Protein 3A02 (pdb70)

Secondary structure (DSSP, 8-state):
---HHHHHHHHHHHHH-SS--HHHHHHHHHHHTS-HHHHHHHHHHHHHHH-

Foldseek 3Di:
DADPVLVVVLVVVCVVDLDDDQVVLCVSCVVRVHDSVVSVVVSVVVVVVVD

Solvent-accessible surface area: 3734 Å² total; per-residue (Å²): 180,84,58,98,123,14,70,94,34,0,70,97,5,11,102,180,61,47,143,7,87,87,81,62,36,91,104,16,10,142,149,5,64,45,85,35,56,68,0,58,74,22,2,78,84,77,39,61,174,185,181

InterPro domains:
  IPR000047 Helix-turn-helix motif [PR00031] (114-123)
  IPR000047 Helix-turn-helix motif [PR00031] (123-139)
  IPR001356 Homeodomain [PF00046] (86-142)
  IPR001356 Homeodomain [PS50071] (83-143)
  IPR001356 Homeodomain [SM00389] (85-147)
  IPR001356 Homeodomain [cd00086] (86-144)
  IPR003654 OAR domain [PF03826] (374-391)
  IPR003654 OAR domain [PS50803] (378-391)
  IPR009057 Homedomain-like superfamily [SSF46689] (80-151)
  IPR017970 Homeobox, conserved site [PS00027] (118-141)
  IPR050649 Paired Homeobox Transcription Factors [PTHR24329] (61-394)

Structure (mmCIF, N/CA/C/O backbone):
data_3A02
#
_entry.id   3A02
#
_cell.length_a   45.810
_cell.length_b   45.810
_cell.length_c   48.980
_cell.angle_alpha   90.00
_cell.angle_beta   90.00
_cell.angle_gamma   120.00
#
_symmetry.space_group_name_H-M   'P 32 2 1'
#
loop_
_entity.id
_entity.type
_entity.pdbx_description
1 polymer 'Homeobox protein aristaless'
2 non-polymer 'CADMIUM ION'
3 non-polymer 'CHLORIDE ION'
4 water water
#
loop_
_atom_site.group_PDB
_atom_site.id
_atom_site.type_symbol
_atom_site.label_atom_id
_atom_site.label_alt_id
_atom_site.label_comp_id
_atom_site.label_asym_id
_atom_site.label_entity_id
_atom_site.label_seq_id
_atom_site.pdbx_PDB_ins_code
_atom_site.Cartn_x
_atom_site.Cartn_y
_atom_site.Cartn_z
_atom_site.occupancy
_atom_site.B_iso_or_equiv
_atom_site.auth_seq_id
_atom_site.auth_comp_id
_atom_site.auth_asym_id
_atom_site.auth_atom_id
_atom_site.pdbx_PDB_model_num
ATOM 1 N N . THR A 1 5 ? 26.314 28.551 4.621 1.00 30.19 91 THR A N 1
ATOM 2 C CA . THR A 1 5 ? 26.028 27.569 3.558 1.00 26.95 91 THR A CA 1
ATOM 3 C C . THR A 1 5 ? 27.339 27.031 3.100 1.00 21.13 91 THR A C 1
ATOM 4 O O . THR A 1 5 ? 28.339 27.788 2.958 1.00 21.88 91 THR A O 1
ATOM 8 N N . PHE A 1 6 ? 27.354 25.746 2.865 1.00 18.16 92 PHE A N 1
ATOM 9 C CA . PHE A 1 6 ? 28.537 25.027 2.356 1.00 14.24 92 PHE A CA 1
ATOM 10 C C . PHE A 1 6 ? 28.944 25.489 1.014 1.00 13.21 92 PHE A C 1
ATOM 11 O O . PHE A 1 6 ? 28.098 25.658 0.163 1.00 17.94 92 PHE A O 1
ATOM 19 N N . THR A 1 7 ? 30.226 25.608 0.801 1.00 11.01 93 THR A N 1
ATOM 20 C CA . THR A 1 7 ? 30.707 25.850 -0.564 1.00 12.07 93 THR A CA 1
ATOM 21 C C . THR A 1 7 ? 30.582 24.572 -1.441 1.00 11.94 93 THR A C 1
ATOM 22 O O . THR A 1 7 ? 30.414 23.445 -0.896 1.00 11.33 93 THR A O 1
ATOM 26 N N . SER A 1 8 ? 30.702 24.674 -2.752 1.00 12.86 94 SER A N 1
ATOM 27 C CA . SER A 1 8 ? 30.647 23.522 -3.596 1.00 13.14 94 SER A CA 1
ATOM 28 C C . SER A 1 8 ? 31.776 22.532 -3.248 1.00 10.91 94 SER A C 1
ATOM 29 O O .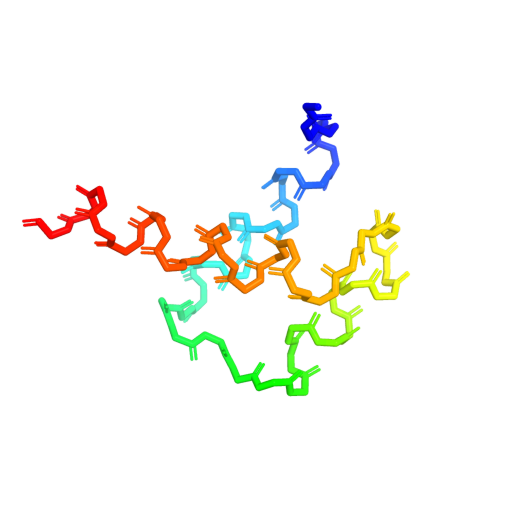 SER A 1 8 ? 31.538 21.350 -3.230 1.00 11.54 94 SER A O 1
ATOM 32 N N . PHE A 1 9 ? 33.009 23.019 -2.996 1.00 10.42 95 PHE A N 1
ATOM 33 C CA . PHE A 1 9 ? 34.088 22.135 -2.726 1.00 9.47 95 PHE A CA 1
ATOM 34 C C . PHE A 1 9 ? 33.840 21.413 -1.377 1.00 8.31 95 PHE A C 1
ATOM 35 O O . PHE A 1 9 ? 34.296 20.292 -1.219 1.00 8.90 95 PHE A O 1
ATOM 43 N N . GLN A 1 10 ? 33.216 22.100 -0.404 1.00 5.71 96 GLN A N 1
ATOM 44 C CA . GLN A 1 10 ? 32.915 21.458 0.867 1.00 6.04 96 GLN A CA 1
ATOM 45 C C . GLN A 1 10 ? 31.851 20.344 0.660 1.00 5.53 96 GLN A C 1
ATOM 46 O O . GLN A 1 10 ? 32.026 19.219 1.097 1.00 6.13 96 GLN A O 1
ATOM 52 N N . LEU A 1 11 ? 30.758 20.666 -0.057 1.00 6.08 97 LEU A N 1
ATOM 53 C CA . LEU A 1 11 ? 29.724 19.676 -0.287 1.00 6.42 97 LEU A CA 1
ATOM 54 C C . LEU A 1 11 ? 30.279 18.506 -1.077 1.00 6.21 97 LEU A C 1
ATOM 55 O O . LEU A 1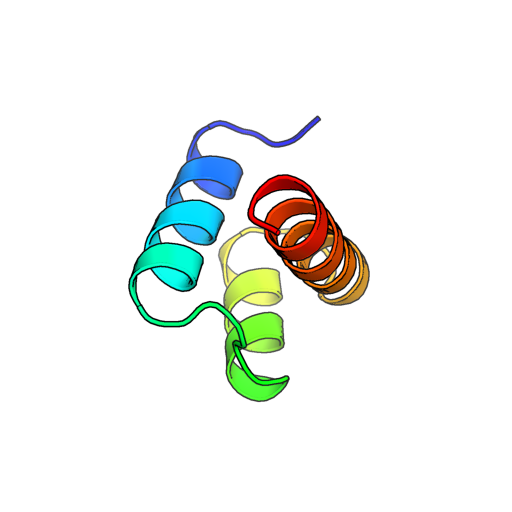 11 ? 29.952 17.331 -0.820 1.00 6.51 97 LEU A O 1
ATOM 60 N N . GLU A 1 12 ? 31.134 18.784 -2.084 1.00 6.50 98 GLU A N 1
ATOM 61 C CA . GLU A 1 12 ? 31.746 17.693 -2.842 1.00 7.16 98 GLU A CA 1
ATOM 62 C C . GLU A 1 12 ? 32.541 16.763 -1.986 1.00 6.08 98 GLU A C 1
ATOM 63 O O . GLU A 1 12 ? 32.412 15.537 -2.078 1.00 7.11 98 GLU A O 1
ATOM 69 N N . GLU A 1 13 ? 33.389 17.310 -1.107 1.00 6.48 99 GLU A N 1
ATOM 70 C CA . GLU A 1 13 ? 34.187 16.434 -0.237 1.00 6.19 99 GLU A CA 1
ATOM 71 C C . GLU A 1 13 ? 33.320 15.644 0.773 1.00 5.76 99 GLU A C 1
ATOM 72 O O . GLU A 1 13 ? 33.627 14.496 1.068 1.00 6.13 99 GLU A O 1
ATOM 78 N N . LEU A 1 14 ? 32.284 16.304 1.263 1.00 5.67 100 LEU A N 1
ATOM 79 C CA . LEU A 1 14 ? 31.382 15.648 2.212 1.00 5.81 100 LEU A CA 1
ATOM 80 C C . LEU A 1 14 ? 30.645 14.467 1.522 1.00 6.02 100 LEU A C 1
ATOM 81 O O . LEU A 1 14 ? 30.550 13.368 2.077 1.00 6.28 100 LEU A O 1
ATOM 86 N N . GLU A 1 15 ? 30.163 14.707 0.283 1.00 5.41 101 GLU A N 1
ATOM 87 C CA . GLU A 1 15 ? 29.496 13.633 -0.458 1.00 5.30 101 GLU A CA 1
ATOM 88 C C . GLU A 1 15 ? 30.454 12.530 -0.856 1.00 5.26 101 GLU A C 1
ATOM 89 O O . GLU A 1 15 ? 30.065 11.354 -0.820 1.00 5.75 101 GLU A O 1
ATOM 95 N N . LYS A 1 16 ? 31.676 12.872 -1.245 1.00 5.62 102 LYS A N 1
ATOM 96 C CA . LYS A 1 16 ? 32.651 11.813 -1.533 1.00 5.74 102 LYS A CA 1
ATOM 97 C C . LYS A 1 16 ? 32.899 10.946 -0.286 1.00 5.62 102 LYS A C 1
ATOM 98 O O . LYS A 1 16 ? 32.978 9.726 -0.386 1.00 6.73 102 LYS A O 1
ATOM 104 N N . ALA A 1 17 ? 32.996 11.587 0.887 1.00 5.77 103 ALA A N 1
ATOM 105 C CA . ALA A 1 17 ? 33.178 10.813 2.102 1.00 5.82 103 ALA A CA 1
ATOM 106 C C . ALA A 1 17 ? 31.950 9.922 2.395 1.00 5.50 103 ALA A C 1
ATOM 107 O O . ALA A 1 17 ? 32.101 8.756 2.774 1.00 6.56 103 ALA A O 1
ATOM 109 N N . PHE A 1 18 ? 30.760 10.505 2.238 1.00 5.23 104 PHE A N 1
ATOM 110 C CA . PHE A 1 18 ? 29.502 9.776 2.507 1.00 5.45 104 PHE A CA 1
ATOM 111 C C . PHE A 1 18 ? 29.343 8.579 1.553 1.00 5.77 104 PHE A C 1
ATOM 112 O O . PHE A 1 18 ? 28.797 7.581 1.917 1.00 6.99 104 PHE A O 1
ATOM 120 N N . SER A 1 19 ? 29.862 8.738 0.326 1.00 5.87 105 SER A N 1
ATOM 121 C CA . SER A 1 19 ? 29.763 7.663 -0.651 1.00 6.88 105 SER A CA 1
ATOM 122 C C . SER A 1 19 ? 30.706 6.516 -0.342 1.00 6.51 105 SER A C 1
ATOM 123 O O . SER A 1 19 ? 30.538 5.444 -0.889 1.00 9.20 105 SER A O 1
ATOM 126 N N . ARG A 1 20 ? 31.705 6.730 0.509 1.00 11.08 106 ARG A N 1
ATOM 127 C CA . ARG A 1 20 ? 32.550 5.659 1.003 1.00 11.49 106 ARG A CA 1
ATOM 128 C C . ARG A 1 20 ? 31.944 4.942 2.216 1.00 10.92 106 ARG A C 1
ATOM 129 O O . ARG A 1 20 ? 32.047 3.736 2.341 1.00 11.70 106 ARG A O 1
ATOM 137 N N . THR A 1 21 ? 31.330 5.702 3.091 1.00 9.94 107 THR A N 1
ATOM 138 C CA . THR A 1 21 ? 30.674 5.141 4.302 1.00 9.85 107 THR A CA 1
ATOM 139 C C . THR A 1 21 ? 29.711 6.165 4.819 1.00 9.30 107 THR A C 1
ATOM 140 O O . THR A 1 21 ? 30.008 7.385 4.882 1.00 9.51 107 THR A O 1
ATOM 144 N N . HIS A 1 22 ? 28.540 5.733 5.201 1.00 9.61 108 HIS A N 1
ATOM 145 C CA . HIS A 1 22 ? 27.605 6.563 5.879 1.00 9.28 108 HIS A CA 1
ATOM 146 C C . HIS A 1 22 ? 27.924 6.874 7.306 1.00 9.36 108 HIS A C 1
ATOM 147 O O . HIS A 1 22 ? 27.292 7.764 7.909 1.00 9.58 108 HIS A O 1
ATOM 154 N N . TYR A 1 23 ? 28.972 6.260 7.890 1.00 9.19 109 TYR A N 1
ATOM 155 C CA . TYR A 1 23 ? 29.339 6.401 9.279 1.00 9.11 109 TYR A CA 1
ATOM 156 C C . TYR A 1 23 ? 30.827 6.753 9.359 1.00 9.71 109 TYR A C 1
ATOM 157 O O . TYR A 1 23 ? 31.577 6.028 10.027 1.00 12.98 109 TYR A O 1
ATOM 166 N N . PRO A 1 24 ? 31.292 7.852 8.852 1.00 9.35 110 PRO A N 1
ATOM 167 C CA . PRO A 1 24 ? 32.718 8.158 8.985 1.00 9.36 110 PRO A CA 1
ATOM 168 C C . PRO A 1 24 ? 33.088 8.369 10.444 1.00 10.63 110 PRO A C 1
ATOM 169 O O . PRO A 1 24 ? 32.333 9.035 11.203 1.00 11.35 110 PRO A O 1
ATOM 173 N N . ASP A 1 25 ? 34.234 7.850 10.806 1.00 9.46 111 ASP A N 1
ATOM 174 C CA . ASP A 1 25 ? 34.696 7.979 12.176 1.00 9.55 111 ASP A CA 1
ATOM 175 C C . ASP A 1 25 ? 35.316 9.326 12.520 1.00 7.65 111 ASP A C 1
ATOM 176 O O . ASP A 1 25 ? 35.469 10.168 11.620 1.00 7.42 111 ASP A O 1
ATOM 181 N N . VAL A 1 26 ? 35.672 9.515 13.783 1.00 7.98 112 VAL A N 1
ATOM 182 C CA . VAL A 1 26 ? 36.087 10.875 14.128 1.00 7.77 112 VAL A CA 1
ATOM 183 C C . VAL A 1 26 ? 37.382 11.261 13.472 1.00 6.75 112 VAL A C 1
ATOM 184 O O . VAL A 1 26 ? 37.604 12.446 13.146 1.00 6.98 112 VAL A O 1
ATOM 188 N N . PHE A 1 27 ? 38.293 10.315 13.247 1.00 8.02 113 PHE A N 1
ATOM 189 C CA . PHE A 1 27 ? 39.574 10.652 12.599 1.00 8.84 113 PHE A CA 1
ATOM 190 C C . PHE A 1 27 ? 39.269 11.135 11.192 1.00 7.90 113 PHE A C 1
ATOM 191 O O . PHE A 1 27 ? 39.849 12.138 10.737 1.00 8.10 113 PHE A O 1
ATOM 194 N N . THR A 1 28 ? 38.369 10.420 10.464 1.00 7.42 114 THR A N 1
ATOM 195 C CA . THR A 1 28 ? 38.028 10.841 9.106 1.00 8.06 114 THR A CA 1
ATOM 196 C C . THR A 1 28 ? 37.396 12.209 9.123 1.00 6.59 114 THR A C 1
ATOM 197 O O . THR A 1 28 ? 37.641 13.080 8.286 1.00 7.23 114 THR A O 1
ATOM 201 N N . ARG A 1 29 ? 36.459 12.422 10.084 1.00 6.28 115 ARG A N 1
ATOM 202 C CA . ARG A 1 29 ? 35.775 13.710 10.167 1.00 5.75 115 ARG A CA 1
ATOM 203 C C . ARG A 1 29 ? 36.753 14.864 10.443 1.00 5.13 115 ARG A C 1
ATOM 204 O O . ARG A 1 29 ? 36.606 15.943 9.898 1.00 5.78 115 ARG A O 1
ATOM 212 N N . GLU A 1 30 ? 37.730 14.615 11.325 1.00 5.22 116 GLU A N 1
ATOM 213 C CA . GLU A 1 30 ? 38.704 15.645 11.685 1.00 5.92 116 GLU A CA 1
ATOM 214 C C . GLU A 1 30 ? 39.618 15.944 10.499 1.00 6.13 116 GLU A C 1
ATOM 215 O O . GLU A 1 30 ? 39.956 17.126 10.252 1.00 6.50 116 GLU A O 1
ATOM 221 N N . GLU A 1 31 ? 40.040 14.948 9.770 1.00 6.77 117 GLU A N 1
ATOM 222 C CA . GLU A 1 31 ? 40.825 15.172 8.568 1.00 7.84 117 GLU A CA 1
ATOM 223 C C . GLU A 1 31 ? 40.057 15.972 7.540 1.00 6.57 117 GLU A C 1
ATOM 224 O O . GLU A 1 31 ? 40.594 16.945 6.946 1.00 7.01 117 GLU A O 1
ATOM 228 N N . LEU A 1 32 ? 38.780 15.676 7.374 1.00 6.77 118 LEU A N 1
ATOM 229 C CA . LEU A 1 32 ? 37.916 16.470 6.493 1.00 6.95 118 LEU A CA 1
ATOM 230 C C . LEU A 1 32 ? 37.814 17.897 6.972 1.00 6.37 118 LEU A C 1
ATOM 231 O O . LEU A 1 32 ? 37.924 18.833 6.159 1.00 7.24 11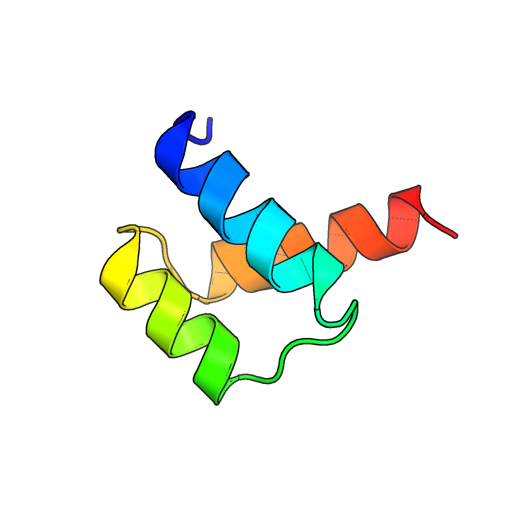8 LEU A O 1
ATOM 239 N N . ALA A 1 33 ? 37.588 18.073 8.283 1.00 6.08 119 ALA A N 1
ATOM 240 C CA . ALA A 1 33 ? 37.463 19.453 8.849 1.00 6.53 119 ALA A CA 1
ATOM 241 C C . ALA A 1 33 ? 38.664 20.279 8.525 1.00 6.56 119 ALA A C 1
ATOM 242 O O . ALA A 1 33 ? 38.576 21.441 8.094 1.00 6.92 119 ALA A O 1
ATOM 244 N N . MET A 1 34 ? 39.839 19.686 8.734 1.00 7.55 120 MET A N 1
ATOM 245 C CA . MET A 1 34 ? 41.079 20.433 8.426 1.00 7.93 120 MET A CA 1
ATOM 246 C C . MET A 1 34 ? 41.178 20.785 6.962 1.00 7.24 120 MET A C 1
ATOM 247 O O . MET A 1 34 ? 41.442 21.945 6.604 1.00 6.92 120 MET A O 1
ATOM 252 N N . LYS A 1 35 ? 40.888 19.799 6.075 1.00 6.05 121 LYS A N 1
ATOM 253 C CA . LYS A 1 35 ? 41.067 19.987 4.682 1.00 7.00 121 LYS A CA 1
ATOM 254 C C . LYS A 1 35 ? 40.111 21.070 4.139 1.00 6.74 121 LYS A C 1
ATOM 255 O O . LYS A 1 35 ? 40.537 21.901 3.293 1.00 7.27 121 LYS A O 1
ATOM 261 N N . ILE A 1 36 ? 38.843 21.037 4.536 1.00 5.89 122 ILE A N 1
ATOM 262 C CA . ILE A 1 36 ? 37.809 21.815 3.902 1.00 5.77 122 ILE A CA 1
ATOM 263 C C . ILE A 1 36 ? 37.449 23.072 4.626 1.00 5.87 122 ILE A C 1
ATOM 264 O O . ILE A 1 36 ? 36.612 23.853 4.116 1.00 7.36 122 ILE A O 1
ATOM 269 N N . GLY A 1 37 ? 38.034 23.349 5.787 1.00 5.84 123 GLY A N 1
ATOM 270 C CA . GLY A 1 37 ? 37.834 24.622 6.445 1.00 6.51 123 GLY A CA 1
ATOM 271 C C . GLY A 1 37 ? 36.547 24.750 7.211 1.00 6.65 123 GLY A C 1
ATOM 272 O O . GLY A 1 37 ? 36.088 25.900 7.381 1.00 9.91 123 GLY A O 1
ATOM 273 N N . LEU A 1 38 ? 35.998 23.657 7.710 1.00 6.03 124 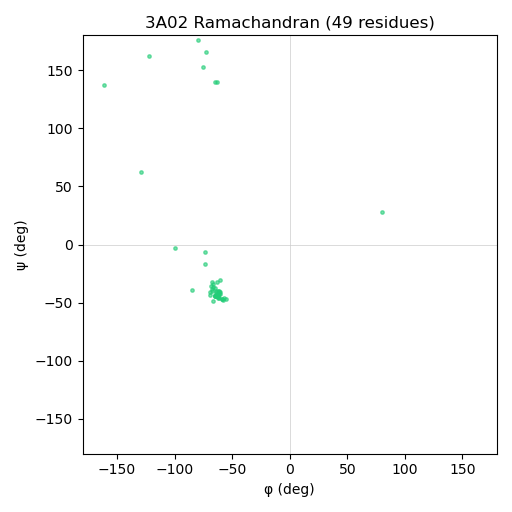LEU A N 1
ATOM 274 C CA . LEU A 1 38 ? 34.800 23.627 8.566 1.00 6.29 124 LEU A CA 1
ATOM 275 C C . LEU A 1 38 ? 35.179 22.956 9.858 1.00 5.51 124 LEU A C 1
ATOM 276 O O . LEU A 1 38 ? 36.147 22.210 9.918 1.00 6.91 124 LEU A O 1
ATOM 281 N N . THR A 1 39 ? 34.379 23.136 10.919 1.00 5.64 125 THR A N 1
ATOM 282 C CA . THR A 1 39 ? 34.628 22.407 12.131 1.00 5.45 125 THR A CA 1
ATOM 283 C C . THR A 1 39 ? 34.182 20.962 11.981 1.00 5.24 125 THR A C 1
ATOM 284 O O . THR A 1 39 ? 33.252 20.603 11.232 1.00 5.36 125 THR A O 1
ATOM 288 N N . GLU A 1 40 ? 34.830 20.081 12.753 1.00 5.16 126 GLU A N 1
ATOM 289 C CA . GLU A 1 40 ? 34.395 18.702 12.803 1.00 5.19 126 GLU A CA 1
ATOM 290 C C . GLU A 1 40 ? 32.971 18.590 13.300 1.00 5.29 126 GLU A C 1
ATOM 291 O O . GLU A 1 40 ? 32.264 17.676 12.867 1.00 5.50 126 GLU A O 1
ATOM 297 N N . ALA A 1 41 ? 32.517 19.503 14.157 1.00 5.32 127 ALA A N 1
ATOM 298 C CA . ALA A 1 41 ? 31.172 19.428 14.690 1.00 5.65 127 ALA A CA 1
ATOM 299 C C . ALA A 1 41 ? 30.162 19.714 13.585 1.00 5.89 127 ALA A C 1
ATOM 300 O O . ALA A 1 41 ? 29.121 19.052 13.507 1.00 6.50 127 ALA A O 1
ATOM 302 N N . ARG A 1 42 ? 30.417 20.719 12.759 1.00 5.91 128 ARG A N 1
ATOM 303 C CA . ARG A 1 42 ? 29.516 21.048 11.658 1.00 6.12 128 ARG A CA 1
ATOM 304 C C . ARG A 1 42 ? 29.426 19.873 10.701 1.00 5.60 128 ARG A C 1
ATOM 305 O O . ARG A 1 42 ? 28.350 19.510 10.185 1.00 6.18 128 ARG A O 1
ATOM 308 N N . ILE A 1 43 ? 30.576 19.264 10.416 1.00 5.60 129 ILE A N 1
ATOM 309 C CA . ILE A 1 43 ? 30.658 18.096 9.518 1.00 5.64 129 ILE A CA 1
ATOM 310 C C . ILE A 1 43 ? 29.918 16.886 10.129 1.00 5.27 129 ILE A C 1
ATOM 311 O O . ILE A 1 43 ? 29.161 16.185 9.420 1.00 5.22 129 ILE A O 1
ATOM 316 N N . GLN A 1 44 ? 30.114 16.661 11.421 1.00 5.17 130 GLN A N 1
ATOM 317 C CA . GLN A 1 44 ? 29.444 15.570 12.120 1.00 5.05 130 GLN A CA 1
ATOM 318 C C . GLN A 1 44 ? 27.933 15.716 12.015 1.00 4.94 130 GLN A C 1
ATOM 319 O O . GLN A 1 44 ? 27.225 14.707 11.741 1.00 4.91 130 GLN A O 1
ATOM 325 N N . VAL A 1 45 ? 27.399 16.917 12.256 1.00 5.03 131 VAL A N 1
ATOM 326 C CA . VAL A 1 45 ? 25.985 17.134 12.144 1.00 5.11 131 VAL A CA 1
ATOM 327 C C . VAL A 1 45 ? 25.506 16.954 10.744 1.00 5.08 131 VAL A C 1
ATOM 328 O O . VAL A 1 45 ? 24.416 16.416 10.492 1.00 5.10 131 VAL A O 1
ATOM 332 N N . TRP A 1 46 ? 26.299 17.368 9.738 1.00 5.13 132 TRP A N 1
ATOM 333 C CA . TRP A 1 46 ? 25.928 17.156 8.350 1.00 5.24 132 TRP A CA 1
ATOM 334 C C . TRP A 1 46 ? 25.727 15.658 8.087 1.00 5.13 132 TRP A C 1
ATOM 335 O O . TRP A 1 46 ? 24.741 15.240 7.457 1.00 5.19 132 TRP A O 1
ATOM 346 N N . PHE A 1 47 ? 26.678 14.831 8.540 1.00 5.07 133 PHE A N 1
ATOM 347 C CA . PHE A 1 47 ? 26.534 13.380 8.349 1.00 5.15 133 PHE A CA 1
ATOM 348 C C . PHE A 1 47 ? 25.287 12.841 9.079 1.00 5.04 133 PHE A C 1
ATOM 349 O O . PHE A 1 47 ? 24.549 12.018 8.513 1.00 5.16 133 PHE A O 1
ATOM 357 N N . GLN A 1 48 ? 25.051 13.279 10.327 1.00 4.95 134 GLN A N 1
ATOM 358 C CA . GLN A 1 48 ? 23.839 12.836 11.040 1.00 5.05 134 GLN A CA 1
ATOM 359 C C . GLN A 1 48 ? 22.588 13.188 10.239 1.00 5.14 134 GLN A C 1
ATOM 360 O O . GLN A 1 48 ? 21.674 12.383 10.061 1.00 5.28 134 GLN A O 1
ATOM 366 N N . ASN A 1 49 ? 22.564 14.427 9.744 1.00 5.15 135 ASN A N 1
ATOM 367 C CA . ASN A 1 49 ? 21.384 14.951 9.040 1.00 5.38 135 ASN A CA 1
ATOM 368 C C . ASN A 1 49 ? 21.196 14.219 7.722 1.00 5.41 135 ASN A C 1
ATOM 369 O O . ASN A 1 49 ? 20.038 13.919 7.330 1.00 5.67 135 ASN A O 1
ATOM 374 N N . ARG A 1 50 ? 22.279 13.921 7.005 1.00 5.10 136 ARG A N 1
ATOM 375 C CA . ARG A 1 50 ? 22.187 13.186 5.745 1.00 5.24 136 ARG A CA 1
ATOM 376 C C . ARG A 1 50 ? 21.746 11.724 6.002 1.00 4.97 136 ARG A C 1
ATOM 377 O O . ARG A 1 50 ? 20.989 11.160 5.198 1.00 5.78 136 ARG A O 1
ATOM 385 N N . ARG A 1 51 ? 22.187 11.137 7.098 1.00 5.38 137 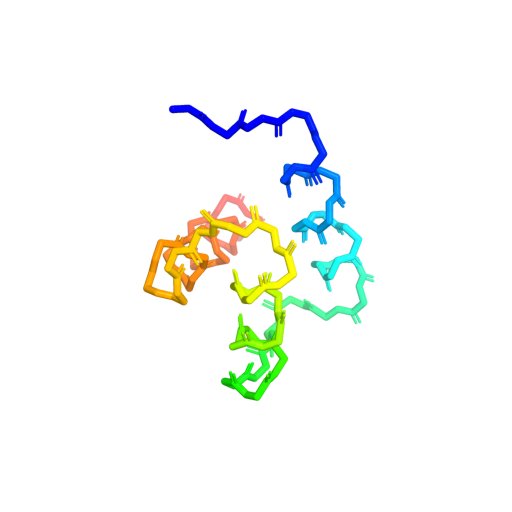ARG A N 1
ATOM 386 C CA . ARG A 1 51 ? 21.688 9.804 7.474 1.00 5.87 137 ARG A CA 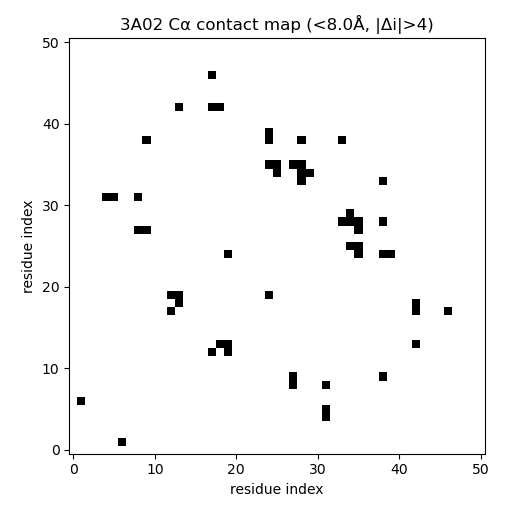1
ATOM 387 C C . ARG A 1 51 ? 20.176 9.870 7.775 1.00 5.68 137 ARG A C 1
ATOM 388 O O . ARG A 1 51 ? 19.455 8.941 7.356 1.00 7.01 137 ARG A O 1
ATOM 396 N N . ALA A 1 52 ? 19.690 10.886 8.444 1.00 5.64 138 ALA A N 1
ATOM 397 C CA . ALA A 1 52 ? 18.295 10.982 8.719 1.00 6.24 138 ALA A CA 1
ATOM 398 C C . ALA A 1 52 ? 17.490 11.127 7.410 1.00 6.68 138 ALA A C 1
ATOM 399 O O . ALA A 1 52 ? 16.384 10.557 7.308 1.00 8.19 138 ALA A O 1
ATOM 401 N N . LYS A 1 53 ? 17.972 11.891 6.467 1.00 6.44 139 LYS A N 1
ATOM 402 C CA . LYS A 1 53 ? 17.314 12.081 5.185 1.00 7.32 139 LYS A CA 1
ATOM 403 C C . LYS A 1 53 ? 17.273 10.713 4.450 1.00 7.21 139 LYS A C 1
ATOM 404 O O . LYS A 1 53 ? 16.202 10.347 3.891 1.00 9.88 139 LYS A O 1
ATOM 410 N N . TRP A 1 54 ? 18.366 9.954 4.488 1.00 7.34 140 TRP A N 1
ATOM 411 C CA . TRP A 1 54 ? 18.468 8.669 3.841 1.00 8.54 140 TRP A CA 1
ATOM 412 C C . TRP A 1 54 ? 17.457 7.689 4.423 1.00 8.42 140 TRP A C 1
ATOM 413 O O . TRP A 1 54 ? 16.750 6.999 3.654 1.00 11.62 140 TRP A O 1
ATOM 424 N N . ARG A 1 55 ? 17.339 7.634 5.740 1.00 8.53 141 ARG A N 1
ATOM 425 C CA . ARG A 1 55 ? 16.432 6.702 6.394 1.00 10.69 141 ARG A CA 1
ATOM 426 C C . ARG A 1 55 ? 14.996 7.075 6.113 1.00 11.58 141 ARG A C 1
ATOM 427 O O . ARG A 1 55 ? 14.129 6.171 6.091 1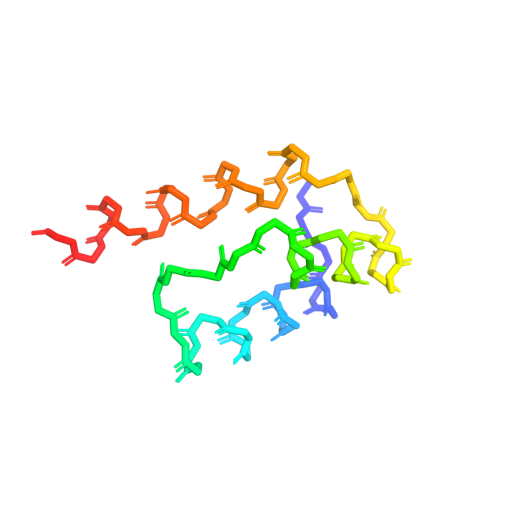.00 13.89 141 ARG A O 1
#

GO terms:
  GO:0043565 sequence-specific DNA binding (F, IDA)
  GO:0035015 elongation of arista core (P, IMP)
  GO:0035218 leg disc development (P, IMP)
  GO:0045892 negative regulation of DNA-templated transcription (P, IMP)
  GO:0022416 chaeta development (P, IMP)
 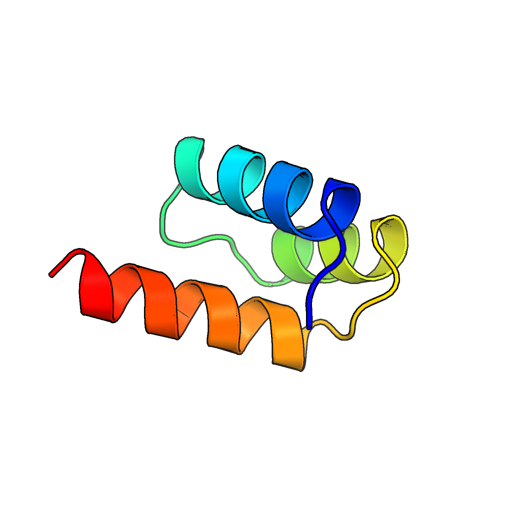 GO:0048800 antennal morphogenesis (P, IMP)
  GO:0007480 imaginal disc-derived leg morphogenesis (P, IMP)
  GO:0043565 sequence-specific DNA binding (F, IPI)
  GO:0032991 protein-containing complex (C, IPI)
  GO:0005515 protein binding (F, IPI)

CATH classification: 1.10.10.60

Sequence (51 aa):
TFTSFQLEELEKAFSRTHYPDVFTREELAMKIGLTEARIQVWFQNRRAKWR

Radius of gyration: 9.85 Å; Cα contacts (8 Å, |Δi|>4): 28; chains: 1; bounding box: 25×22×18 Å

Nearest PDB structures (foldseek):
  3a01-assembly2_F  TM=9.895E-01  e=6.742E-07  Drosophila melanogaster
  5z2s-assembly1_A  TM=9.636E-01  e=2.959E-04  Homo sapiens
  2r5y-assembly1_A  TM=9.725E-01  e=6.173E-04  Drosophila melanogaster
  3rkq-assembly1_B  TM=9.652E-01  e=9.857E-04  Homo sapiens
  5zjr-assembly1_A  TM=9.687E-01  e=1.574E-03  Drosophila melanogaster

Organism: Drosophila melanogaster (NCBI:txid7227)

B-factor: mean 10.25, std 6.97, range [2.0, 64.85]